Protein AF-A0A846IAK1-F1 (afdb_monomer_lite)

pLDDT: mean 90.55, std 5.93, range [62.31, 97.31]

Sequence (76 aa):
IHVRRVFLRIGLVKSDTLEQVTEVAKLIYPDFPGKLTTPIWVIGREYCRPTSPLCDNCPISNLCERKIHLGGDIRA

Structure (mmCIF, N/CA/C/O backbone):
data_AF-A0A846IAK1-F1
#
_entry.id   AF-A0A846IAK1-F1
#
loop_
_atom_site.group_PDB
_atom_site.id
_atom_site.type_symbol
_atom_site.label_atom_id
_atom_site.label_alt_id
_atom_site.label_comp_id
_atom_site.label_asym_id
_atom_site.label_entity_id
_atom_site.label_seq_id
_atom_site.pdbx_PDB_ins_code
_atom_site.Cartn_x
_atom_site.Cartn_y
_atom_site.Cartn_z
_atom_site.occupancy
_atom_site.B_iso_or_equiv
_atom_site.auth_seq_id
_atom_site.auth_comp_id
_atom_site.auth_asym_id
_atom_site.auth_atom_id
_atom_site.pdbx_PDB_model_num
ATOM 1 N N . ILE A 1 1 ? 6.910 -0.516 6.587 1.00 86.81 1 ILE A N 1
ATOM 2 C CA . ILE A 1 1 ? 7.190 0.189 5.305 1.00 86.81 1 ILE A CA 1
ATOM 3 C C . ILE A 1 1 ? 6.326 -0.310 4.137 1.00 86.81 1 ILE A C 1
ATOM 5 O O . ILE A 1 1 ? 5.541 0.476 3.628 1.00 86.81 1 ILE A O 1
ATOM 9 N N . HIS A 1 2 ? 6.430 -1.575 3.695 1.00 92.75 2 HIS A N 1
ATOM 10 C CA . HIS A 1 2 ? 5.746 -2.054 2.472 1.00 92.75 2 HIS A CA 1
ATOM 11 C C . HIS A 1 2 ? 4.225 -1.849 2.483 1.00 92.75 2 HIS A C 1
ATOM 13 O O . HIS A 1 2 ? 3.694 -1.248 1.557 1.00 92.75 2 HIS A O 1
ATOM 19 N N . VAL A 1 3 ? 3.546 -2.286 3.549 1.00 91.31 3 VAL A N 1
ATOM 20 C CA . VAL A 1 3 ? 2.083 -2.173 3.682 1.00 91.31 3 VAL A CA 1
ATOM 21 C C . VAL A 1 3 ? 1.626 -0.717 3.626 1.00 91.31 3 VAL A C 1
ATOM 23 O O . VAL A 1 3 ? 0.795 -0.366 2.799 1.00 91.31 3 VAL A O 1
ATOM 26 N N . ARG A 1 4 ? 2.260 0.139 4.430 1.00 91.94 4 ARG A N 1
ATOM 27 C CA . ARG A 1 4 ? 2.037 1.590 4.475 1.00 91.94 4 ARG A CA 1
ATOM 28 C C . ARG A 1 4 ? 2.172 2.252 3.093 1.00 91.94 4 ARG A C 1
ATOM 30 O O . ARG A 1 4 ? 1.240 2.900 2.623 1.00 91.94 4 ARG A O 1
ATOM 37 N N . ARG A 1 5 ? 3.277 1.995 2.376 1.00 94.19 5 ARG A N 1
ATOM 38 C CA . ARG A 1 5 ? 3.490 2.497 1.003 1.00 94.19 5 ARG A CA 1
ATOM 39 C C . ARG A 1 5 ? 2.411 2.010 0.036 1.00 94.19 5 ARG A C 1
ATOM 41 O O . ARG A 1 5 ? 1.916 2.790 -0.770 1.00 94.19 5 ARG A O 1
ATOM 48 N N . VAL A 1 6 ? 2.069 0.724 0.084 1.00 95.12 6 VAL A N 1
ATOM 49 C CA . VAL A 1 6 ? 1.065 0.140 -0.814 1.00 95.12 6 VAL A CA 1
ATOM 50 C C . VAL A 1 6 ? -0.315 0.747 -0.555 1.00 95.12 6 VAL A C 1
ATOM 52 O O . VAL A 1 6 ? -0.971 1.147 -1.509 1.00 95.12 6 VAL A O 1
ATOM 55 N N . PHE A 1 7 ? -0.718 0.910 0.707 1.00 94.25 7 PHE A N 1
ATOM 56 C CA . PHE A 1 7 ? -1.997 1.526 1.072 1.00 94.25 7 PHE A CA 1
ATOM 57 C C . PHE A 1 7 ? -2.112 2.970 0.557 1.00 94.25 7 PHE A C 1
ATOM 59 O O . PHE A 1 7 ? -3.132 3.324 -0.033 1.00 94.25 7 PHE A O 1
ATOM 66 N N . LEU A 1 8 ? -1.055 3.779 0.692 1.00 94.56 8 LEU A N 1
ATOM 67 C CA . LEU A 1 8 ? -1.018 5.138 0.133 1.00 94.56 8 LEU A CA 1
ATOM 68 C C . LEU A 1 8 ? -1.129 5.140 -1.395 1.00 94.56 8 LEU A C 1
ATOM 70 O O . LEU A 1 8 ? -1.875 5.927 -1.972 1.00 94.56 8 LEU A O 1
ATOM 74 N N . ARG A 1 9 ? -0.381 4.251 -2.060 1.00 95.56 9 ARG A N 1
ATOM 75 C CA . ARG A 1 9 ? -0.289 4.213 -3.526 1.00 95.56 9 ARG A CA 1
ATOM 76 C C . ARG A 1 9 ? -1.554 3.685 -4.202 1.00 95.56 9 ARG A C 1
ATOM 78 O O . ARG A 1 9 ? -1.866 4.139 -5.300 1.00 95.56 9 ARG A O 1
ATOM 85 N N . ILE A 1 10 ? -2.262 2.756 -3.555 1.00 95.12 10 ILE A N 1
ATOM 86 C CA . ILE A 1 10 ? -3.579 2.275 -4.000 1.00 95.12 10 ILE A CA 1
ATOM 87 C C . ILE A 1 10 ? -4.647 3.355 -3.792 1.00 95.12 10 ILE A C 1
ATOM 89 O O . ILE A 1 10 ? -5.599 3.387 -4.557 1.00 95.12 10 ILE A O 1
ATOM 93 N N . GLY A 1 11 ? -4.470 4.244 -2.807 1.00 93.25 11 GLY A N 1
ATOM 94 C CA . GLY A 1 11 ? -5.455 5.265 -2.438 1.00 93.25 11 GLY A CA 1
ATOM 95 C C . GLY A 1 11 ? -6.329 4.886 -1.241 1.00 93.25 11 GLY A C 1
ATOM 96 O O . GLY A 1 11 ? -7.236 5.632 -0.887 1.00 93.25 11 GLY A O 1
ATOM 97 N N . LEU A 1 12 ? -6.026 3.767 -0.577 1.00 91.38 12 LEU A N 1
ATOM 98 C CA . LEU A 1 12 ? -6.762 3.276 0.591 1.00 91.38 12 LEU A CA 1
ATOM 99 C C . LEU A 1 12 ? -6.635 4.197 1.807 1.00 91.38 12 LEU A C 1
ATOM 101 O O . LEU A 1 12 ? -7.557 4.284 2.609 1.00 91.38 12 LEU A O 1
ATOM 105 N N . VAL A 1 13 ? -5.504 4.892 1.944 1.00 91.50 13 VAL A N 1
ATOM 106 C CA . VAL A 1 13 ? -5.278 5.884 3.002 1.00 91.50 13 VAL A CA 1
ATOM 107 C C . VAL A 1 13 ? -4.720 7.167 2.404 1.00 91.50 13 VAL A C 1
ATOM 109 O O . VAL A 1 13 ? -4.025 7.149 1.387 1.00 91.50 13 VAL A O 1
ATOM 112 N N . LYS A 1 14 ? -5.030 8.295 3.046 1.00 87.25 14 LYS A N 1
ATOM 113 C CA . LYS A 1 14 ? -4.537 9.620 2.638 1.00 87.25 14 LYS A CA 1
ATOM 114 C C . LYS A 1 14 ? -3.239 9.998 3.342 1.00 87.25 14 LYS A C 1
ATOM 116 O O . LYS A 1 14 ? -2.464 10.775 2.797 1.00 87.25 14 LYS A O 1
ATOM 121 N N . SER A 1 15 ? -3.012 9.458 4.537 1.00 86.75 15 SER A N 1
ATOM 122 C CA . SER A 1 15 ? -1.821 9.725 5.336 1.00 86.75 15 SER A CA 1
ATOM 123 C C . SER A 1 15 ? -1.206 8.440 5.863 1.00 86.75 15 SER A C 1
ATOM 125 O O . SER A 1 15 ? -1.867 7.412 5.992 1.00 86.75 15 SER A O 1
ATOM 127 N N . ASP A 1 16 ? 0.089 8.508 6.144 1.00 85.00 16 ASP A N 1
ATOM 128 C CA . ASP A 1 16 ? 0.883 7.364 6.559 1.00 85.00 16 ASP A CA 1
ATOM 129 C C . ASP A 1 16 ? 0.774 7.071 8.068 1.00 85.00 16 ASP A C 1
ATOM 131 O O . ASP A 1 16 ? 1.782 7.022 8.779 1.00 85.00 16 ASP A O 1
ATOM 135 N N . THR A 1 17 ? -0.443 6.903 8.584 1.00 85.75 17 THR A N 1
ATOM 136 C CA . THR A 1 17 ? -0.670 6.600 10.005 1.00 85.75 17 THR A CA 1
ATOM 137 C C . THR A 1 17 ? -1.041 5.133 10.202 1.00 85.75 17 THR A C 1
ATOM 139 O O . THR A 1 17 ? -1.774 4.539 9.404 1.00 85.75 17 THR A O 1
ATOM 142 N N . LEU A 1 18 ? -0.506 4.513 11.259 1.00 82.88 18 LEU A N 1
ATOM 143 C CA . LEU A 1 18 ? -0.795 3.109 11.570 1.00 82.88 18 LEU A CA 1
ATOM 144 C C . LEU A 1 18 ? -2.281 2.910 11.884 1.00 82.88 18 LEU A C 1
ATOM 146 O O . LEU A 1 18 ? -2.848 1.873 11.539 1.00 82.88 18 LEU A O 1
ATOM 150 N N . GLU A 1 19 ? -2.911 3.921 12.476 1.00 86.88 19 GLU A N 1
ATOM 151 C CA . GLU A 1 19 ? -4.332 3.960 12.794 1.00 86.88 19 GLU A CA 1
ATOM 152 C C . GLU A 1 19 ? -5.174 3.850 11.519 1.00 86.88 19 GLU A C 1
ATOM 154 O O . GLU A 1 19 ? -5.965 2.916 11.402 1.00 86.88 19 GLU A O 1
ATOM 159 N N . GLN A 1 20 ? -4.934 4.705 10.514 1.00 86.56 20 GLN A N 1
ATOM 160 C CA . GLN A 1 20 ? -5.696 4.672 9.258 1.00 86.56 20 GLN A CA 1
ATOM 161 C C . GLN A 1 20 ? -5.501 3.359 8.503 1.00 86.56 20 GLN A C 1
ATOM 163 O O . GLN A 1 20 ? -6.459 2.787 7.986 1.00 86.56 20 GLN A O 1
ATOM 168 N N . VAL A 1 21 ? -4.267 2.851 8.450 1.00 85.69 21 VAL A N 1
ATOM 169 C CA . VAL A 1 21 ? -3.979 1.564 7.800 1.00 85.69 21 VAL A CA 1
ATOM 170 C C . VAL A 1 21 ? -4.738 0.427 8.491 1.00 85.69 21 VAL A C 1
ATOM 172 O O . VAL A 1 21 ? -5.303 -0.434 7.817 1.00 85.69 21 VAL A O 1
ATOM 175 N N . THR A 1 22 ? -4.799 0.438 9.824 1.00 86.12 22 THR A N 1
ATOM 176 C CA . THR A 1 22 ? -5.505 -0.582 10.613 1.00 86.12 22 THR A CA 1
ATOM 177 C C . THR A 1 22 ? -7.021 -0.474 10.462 1.00 86.12 22 THR A C 1
ATOM 179 O O . THR A 1 22 ? -7.693 -1.494 10.305 1.00 86.12 22 THR A O 1
ATOM 182 N N . GLU A 1 23 ? -7.573 0.739 10.489 1.00 89.94 23 GLU A N 1
ATOM 183 C CA . GLU A 1 23 ? -9.003 0.987 10.279 1.00 89.94 23 GLU A CA 1
ATOM 184 C C . GLU A 1 23 ? -9.450 0.521 8.896 1.00 89.94 23 GLU A C 1
ATOM 186 O O . GLU A 1 23 ? -10.408 -0.241 8.780 1.00 89.94 23 GLU A O 1
ATOM 191 N N . VAL A 1 24 ? -8.709 0.878 7.847 1.00 90.06 24 VAL A N 1
ATOM 192 C CA . VAL A 1 24 ? -9.039 0.455 6.483 1.00 90.06 24 VAL A CA 1
ATOM 193 C C . VAL A 1 24 ? -8.887 -1.057 6.311 1.00 90.06 24 VAL A C 1
ATOM 195 O O . VAL A 1 24 ? -9.727 -1.688 5.674 1.00 90.06 24 VAL A O 1
ATOM 198 N N . ALA A 1 25 ? -7.881 -1.677 6.934 1.00 87.50 25 ALA A N 1
ATOM 199 C CA . ALA A 1 25 ? -7.750 -3.133 6.922 1.00 87.50 25 ALA A CA 1
ATOM 200 C C . ALA A 1 25 ? -8.961 -3.835 7.568 1.00 87.50 25 ALA A C 1
ATOM 202 O O . ALA A 1 25 ? -9.418 -4.851 7.045 1.00 87.50 25 ALA A O 1
ATOM 203 N N . LYS A 1 26 ? -9.516 -3.282 8.658 1.00 89.56 26 LYS A N 1
ATOM 204 C CA . LYS A 1 26 ? -10.745 -3.790 9.297 1.00 89.56 26 LYS A CA 1
ATOM 205 C C . LYS A 1 26 ? -11.973 -3.645 8.400 1.00 89.56 26 LYS A C 1
ATOM 207 O O . LYS A 1 26 ? -12.829 -4.517 8.425 1.00 89.56 26 LYS A O 1
ATOM 212 N N . LEU A 1 27 ? -12.059 -2.581 7.603 1.00 89.81 27 LEU A N 1
ATOM 213 C CA . LEU A 1 27 ? -13.159 -2.405 6.649 1.00 89.81 27 LEU A CA 1
ATOM 214 C C . LEU A 1 27 ? -13.093 -3.419 5.501 1.00 89.81 27 LEU A C 1
ATOM 216 O O . LEU A 1 27 ? -14.123 -3.927 5.072 1.00 89.81 27 LEU A O 1
ATOM 220 N N . ILE A 1 28 ? -11.887 -3.723 5.013 1.00 87.56 28 ILE A N 1
ATOM 221 C CA . ILE A 1 28 ? -11.682 -4.671 3.909 1.00 87.56 28 ILE A CA 1
ATOM 222 C C . ILE A 1 28 ? -11.892 -6.115 4.375 1.00 87.56 28 ILE A C 1
ATOM 224 O O . ILE A 1 28 ? -12.452 -6.927 3.640 1.00 87.56 28 ILE A O 1
ATOM 228 N N . TYR A 1 29 ? -11.411 -6.455 5.572 1.00 88.19 29 TYR A N 1
ATOM 229 C CA . TYR A 1 29 ? -11.491 -7.814 6.098 1.00 88.19 29 TYR A CA 1
ATOM 230 C C . TYR A 1 29 ? -11.739 -7.806 7.619 1.00 88.19 29 TYR A C 1
ATOM 232 O O . TYR A 1 29 ? -10.788 -7.927 8.401 1.00 88.19 29 TYR A O 1
ATOM 240 N N . PRO A 1 30 ? -13.007 -7.650 8.051 1.00 87.00 30 PRO A N 1
ATOM 241 C CA . PRO A 1 30 ? -13.362 -7.417 9.453 1.00 87.00 30 PRO A CA 1
ATOM 242 C C . PRO A 1 30 ? -13.048 -8.599 10.370 1.00 87.00 30 PRO A C 1
ATOM 244 O O . PRO A 1 30 ? -12.635 -8.384 11.509 1.00 87.00 30 PRO A O 1
ATOM 247 N N . ASP A 1 31 ? -13.168 -9.830 9.870 1.00 87.06 31 ASP A N 1
ATOM 248 C CA . ASP A 1 31 ? -12.981 -11.040 10.677 1.00 87.06 31 ASP A CA 1
ATOM 249 C C . ASP A 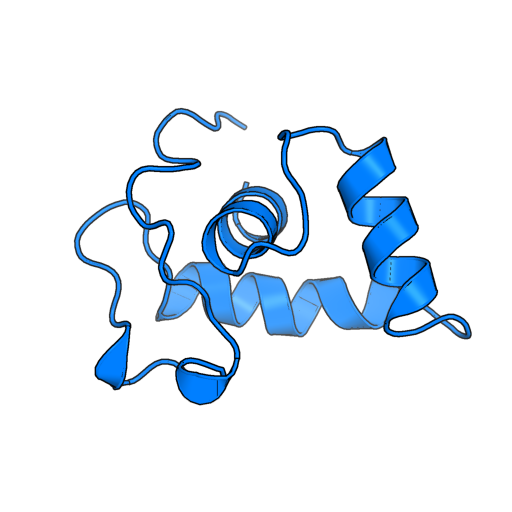1 31 ? -11.542 -11.198 11.178 1.00 87.06 31 ASP A C 1
ATOM 251 O O . ASP A 1 31 ? -11.308 -11.650 12.298 1.00 87.06 31 ASP A O 1
ATOM 255 N N . PHE A 1 32 ? -10.553 -10.839 10.349 1.00 86.00 32 PHE A N 1
ATOM 256 C CA . PHE A 1 32 ? -9.147 -10.907 10.743 1.00 86.00 3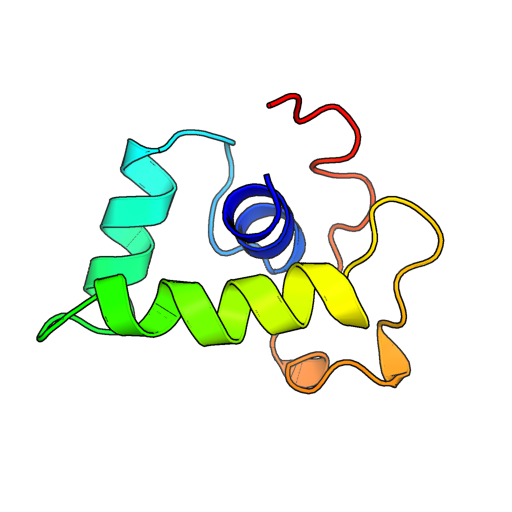2 PHE A CA 1
ATOM 257 C C . PHE A 1 32 ? -8.242 -10.018 9.870 1.00 86.00 32 PHE A C 1
ATOM 259 O O . PHE A 1 32 ? -7.539 -10.525 8.989 1.00 86.00 32 PHE A O 1
ATOM 266 N N . PRO A 1 33 ? -8.200 -8.695 10.101 1.00 81.94 33 PRO A N 1
ATOM 267 C CA . PRO A 1 33 ? -7.496 -7.737 9.235 1.00 81.94 33 PRO A CA 1
ATOM 268 C C . PRO A 1 33 ? -6.000 -8.047 9.075 1.00 81.94 33 PRO A C 1
ATOM 270 O O . PRO A 1 33 ? -5.401 -7.745 8.043 1.00 81.94 33 PRO A O 1
ATOM 273 N N . GLY A 1 34 ? -5.398 -8.729 10.058 1.00 84.44 34 GLY A N 1
ATOM 274 C CA . GLY A 1 34 ? -4.012 -9.195 10.008 1.00 84.44 34 GLY A CA 1
ATOM 275 C C . GLY A 1 34 ? -3.695 -10.085 8.801 1.00 84.44 34 GLY A C 1
ATOM 276 O O . GLY A 1 34 ? -2.569 -10.028 8.303 1.00 84.44 34 GLY A O 1
ATOM 277 N N . LYS A 1 35 ? -4.676 -10.827 8.260 1.00 87.00 35 LYS A N 1
ATOM 278 C CA . LYS A 1 35 ? -4.516 -11.646 7.041 1.00 87.00 35 LYS A CA 1
ATOM 279 C C . LYS A 1 35 ? -4.151 -10.831 5.805 1.00 87.00 35 LYS A C 1
ATOM 281 O O . LYS A 1 35 ? -3.514 -11.374 4.909 1.00 87.00 35 LYS A O 1
ATOM 286 N N . LEU A 1 36 ? -4.510 -9.548 5.755 1.00 87.62 36 LEU A N 1
ATOM 287 C CA . LEU A 1 36 ? -4.163 -8.668 4.636 1.00 87.62 36 LEU A CA 1
ATOM 288 C C . LEU A 1 36 ? -2.676 -8.290 4.640 1.00 87.62 36 LEU A C 1
ATOM 290 O O . LEU A 1 36 ? -2.125 -7.945 3.598 1.00 87.62 36 LEU A O 1
ATOM 294 N N . THR A 1 37 ? -1.999 -8.395 5.785 1.00 88.31 37 THR A N 1
ATOM 295 C CA . THR A 1 37 ? -0.604 -7.959 5.941 1.00 88.31 37 THR A CA 1
ATOM 296 C C . THR A 1 37 ? 0.332 -8.698 4.992 1.00 88.31 37 THR A C 1
ATOM 298 O O . THR A 1 37 ? 1.083 -8.061 4.258 1.00 88.31 37 THR A O 1
ATOM 301 N N . THR A 1 38 ? 0.274 -10.031 4.974 1.00 92.75 38 THR A N 1
ATOM 302 C CA . THR A 1 38 ? 1.152 -10.876 4.153 1.00 92.75 38 THR A CA 1
ATOM 303 C C . THR A 1 38 ? 0.999 -10.625 2.648 1.00 92.75 38 THR A C 1
ATOM 305 O O . THR A 1 38 ? 2.002 -10.291 2.016 1.00 92.75 38 THR A O 1
ATOM 308 N N . PRO A 1 39 ? -0.201 -10.723 2.036 1.00 93.31 39 PRO A N 1
ATOM 309 C CA . PRO A 1 39 ? -0.351 -10.493 0.600 1.00 93.31 39 PRO A CA 1
ATOM 310 C C . PRO A 1 39 ? 0.016 -9.058 0.204 1.00 93.31 39 PRO A C 1
ATOM 312 O O . PRO A 1 39 ? 0.700 -8.854 -0.798 1.00 93.31 39 PRO A O 1
ATOM 315 N N . ILE A 1 40 ? -0.350 -8.057 1.010 1.00 94.75 40 ILE A N 1
ATOM 316 C CA . ILE A 1 40 ? 0.013 -6.663 0.728 1.00 94.75 40 ILE A CA 1
ATOM 317 C C . ILE A 1 40 ? 1.525 -6.448 0.854 1.00 94.75 40 ILE A C 1
ATOM 319 O O . ILE A 1 40 ? 2.119 -5.711 0.064 1.00 94.75 40 ILE A O 1
ATOM 323 N N . TRP A 1 41 ? 2.174 -7.097 1.820 1.00 94.81 41 TRP A N 1
ATOM 324 C CA . TRP A 1 41 ? 3.625 -7.056 1.950 1.00 94.81 41 TRP A CA 1
ATOM 325 C C . TRP A 1 41 ? 4.315 -7.652 0.718 1.00 94.81 41 TRP A C 1
ATOM 327 O O . TRP A 1 41 ? 5.231 -7.019 0.192 1.00 94.81 41 TRP A O 1
ATOM 337 N N . VAL A 1 42 ? 3.831 -8.792 0.202 1.00 96.69 42 VAL A N 1
ATOM 338 C CA . VAL A 1 42 ? 4.329 -9.399 -1.047 1.00 96.69 42 VAL A CA 1
ATOM 339 C C . VAL A 1 42 ? 4.167 -8.426 -2.214 1.00 96.69 42 VAL A C 1
ATOM 341 O O . VAL A 1 42 ? 5.134 -8.164 -2.927 1.00 96.69 42 VAL A O 1
ATOM 344 N N . ILE A 1 43 ? 2.996 -7.797 -2.357 1.00 96.94 43 ILE A N 1
ATOM 345 C CA . ILE A 1 43 ? 2.765 -6.769 -3.384 1.00 96.94 43 ILE A CA 1
ATOM 346 C C . ILE A 1 43 ? 3.779 -5.631 -3.256 1.00 96.94 43 ILE A C 1
ATOM 348 O O . ILE A 1 43 ? 4.392 -5.217 -4.241 1.00 96.94 43 ILE A O 1
ATOM 352 N N . GLY A 1 44 ? 3.985 -5.132 -2.039 1.00 95.50 44 GLY A N 1
ATOM 353 C CA . GLY A 1 44 ? 4.920 -4.050 -1.759 1.00 95.50 44 GLY A CA 1
ATOM 354 C C . GLY A 1 44 ? 6.383 -4.415 -1.981 1.00 95.50 44 GLY A C 1
ATOM 355 O O . GLY A 1 44 ? 7.192 -3.517 -2.216 1.00 95.50 44 GLY A O 1
ATOM 356 N N . ARG A 1 45 ? 6.754 -5.690 -1.870 1.00 95.31 45 ARG A N 1
ATOM 357 C CA . ARG A 1 45 ? 8.124 -6.163 -2.082 1.00 95.31 45 ARG A CA 1
ATOM 358 C C . ARG A 1 45 ? 8.402 -6.439 -3.555 1.00 95.31 45 ARG A C 1
ATOM 360 O O . ARG A 1 45 ? 9.370 -5.913 -4.095 1.00 95.31 45 ARG A O 1
ATOM 367 N N . GLU A 1 46 ? 7.531 -7.206 -4.198 1.00 96.88 46 GLU A N 1
ATOM 368 C CA . GLU A 1 46 ? 7.781 -7.750 -5.532 1.00 96.88 46 GLU A CA 1
ATOM 369 C C . GLU A 1 46 ? 7.408 -6.763 -6.647 1.00 96.88 46 GLU A C 1
ATOM 371 O O . GLU A 1 46 ? 8.153 -6.634 -7.622 1.00 96.88 46 GLU A O 1
ATOM 376 N N . TYR A 1 47 ? 6.321 -5.996 -6.472 1.00 97.31 47 TYR A N 1
ATOM 377 C CA . TYR A 1 47 ? 5.733 -5.154 -7.525 1.00 97.31 47 TYR A CA 1
ATOM 378 C C . TYR A 1 47 ? 5.811 -3.660 -7.203 1.00 97.31 47 TYR A C 1
ATOM 380 O O . TYR A 1 47 ? 6.380 -2.876 -7.960 1.00 97.31 47 TYR A O 1
ATOM 388 N N . CYS A 1 48 ? 5.265 -3.239 -6.060 1.00 96.19 48 CYS A N 1
ATOM 389 C CA . CYS A 1 48 ? 5.155 -1.835 -5.664 1.00 96.19 48 CYS A CA 1
ATOM 390 C C . CYS A 1 48 ? 6.422 -1.355 -4.934 1.00 96.19 48 CYS A C 1
ATOM 392 O O . CYS A 1 48 ? 6.410 -0.933 -3.768 1.00 96.19 48 CYS A O 1
ATOM 394 N N . ARG A 1 49 ? 7.545 -1.462 -5.645 1.00 93.50 49 ARG A N 1
ATOM 395 C CA . ARG A 1 49 ? 8.891 -1.096 -5.191 1.00 93.50 49 ARG A CA 1
ATOM 396 C C . ARG A 1 49 ? 9.011 0.421 -4.975 1.00 93.50 49 ARG A C 1
ATOM 398 O O . ARG A 1 49 ? 8.254 1.177 -5.590 1.00 93.50 49 ARG A O 1
ATOM 405 N N . PRO A 1 50 ? 9.919 0.896 -4.099 1.00 92.19 50 PRO A N 1
ATOM 406 C CA . PRO A 1 50 ? 10.110 2.331 -3.869 1.00 92.19 50 PRO A CA 1
ATOM 407 C C . PRO A 1 50 ? 10.399 3.091 -5.168 1.00 92.19 50 PRO A C 1
ATOM 409 O O . PRO A 1 50 ? 9.720 4.076 -5.456 1.00 92.19 50 PRO A O 1
ATOM 412 N N . THR A 1 51 ? 11.324 2.561 -5.969 1.00 91.31 51 THR A N 1
ATOM 413 C CA . THR A 1 51 ? 11.704 3.034 -7.302 1.00 91.31 51 THR A CA 1
ATOM 414 C C . THR A 1 51 ? 11.216 2.054 -8.370 1.00 91.31 51 THR A C 1
ATOM 416 O O . THR A 1 51 ? 11.188 0.846 -8.135 1.00 91.31 51 THR A O 1
ATOM 419 N N . SER A 1 52 ? 10.809 2.581 -9.529 1.00 92.62 52 SER A N 1
ATOM 420 C CA . SER A 1 52 ? 10.361 1.808 -10.701 1.00 92.62 52 SER A CA 1
ATOM 421 C C . SER A 1 52 ? 9.376 0.668 -10.369 1.00 92.62 52 SER A C 1
ATOM 423 O O . SER A 1 52 ? 9.701 -0.506 -10.570 1.00 92.62 52 SER A O 1
ATOM 425 N N . PRO A 1 53 ? 8.182 0.973 -9.818 1.00 95.56 53 PRO A N 1
ATOM 426 C CA . PRO A 1 53 ? 7.189 -0.049 -9.508 1.00 95.56 53 PRO A CA 1
ATOM 427 C C . PRO A 1 53 ? 6.693 -0.751 -10.782 1.00 95.56 53 PRO A C 1
ATOM 429 O O . PRO A 1 53 ? 6.446 -0.116 -11.804 1.00 95.56 53 PRO A O 1
ATOM 432 N N . LEU A 1 54 ? 6.483 -2.065 -10.699 1.00 96.75 54 LEU A N 1
ATOM 433 C CA . LEU A 1 54 ? 5.991 -2.905 -11.795 1.00 96.75 54 LEU A CA 1
ATOM 434 C C . LEU A 1 54 ? 4.458 -2.835 -11.884 1.00 96.75 54 LEU A C 1
ATOM 436 O O . LEU A 1 54 ? 3.774 -3.842 -11.716 1.00 96.75 54 LEU A O 1
ATOM 440 N N . CYS A 1 55 ? 3.909 -1.630 -12.072 1.00 95.69 55 CYS A N 1
ATOM 441 C CA . CYS A 1 55 ? 2.467 -1.376 -11.997 1.00 95.69 55 CYS A CA 1
ATOM 442 C C . CYS A 1 55 ? 1.652 -2.220 -12.980 1.00 95.69 55 CYS A C 1
ATOM 444 O O . CYS A 1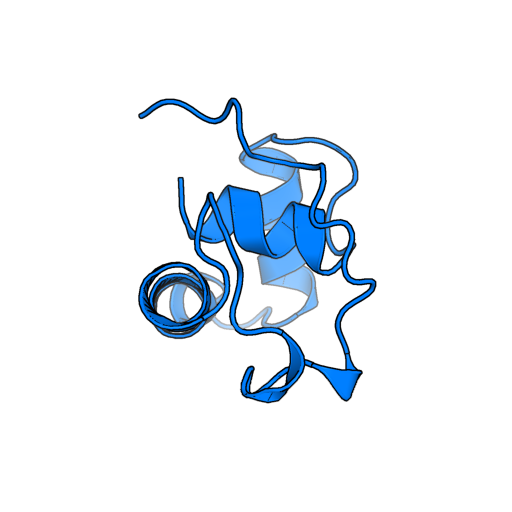 55 ? 0.606 -2.729 -12.591 1.00 95.69 55 CYS A O 1
ATOM 446 N N . ASP A 1 56 ? 2.135 -2.410 -14.206 1.00 95.25 56 ASP A N 1
ATOM 447 C CA . ASP A 1 56 ? 1.391 -3.146 -15.237 1.00 95.25 56 ASP A CA 1
ATOM 448 C C . ASP A 1 56 ? 1.374 -4.660 -14.990 1.00 95.25 56 ASP A C 1
ATOM 45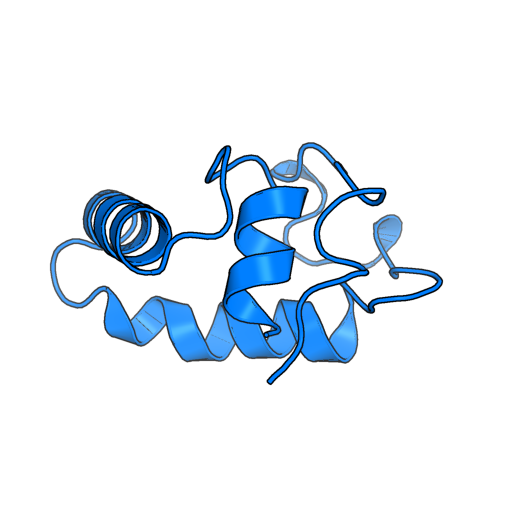0 O O . ASP A 1 56 ? 0.429 -5.336 -15.379 1.00 95.25 56 ASP A O 1
ATOM 454 N N . ASN A 1 57 ? 2.354 -5.174 -14.240 1.00 96.25 57 ASN A N 1
ATOM 455 C CA . ASN A 1 57 ? 2.422 -6.578 -13.820 1.00 96.25 57 ASN A CA 1
ATOM 456 C C . ASN A 1 57 ? 1.855 -6.806 -12.409 1.00 96.25 57 ASN A C 1
ATOM 458 O O . ASN A 1 57 ? 1.908 -7.921 -11.893 1.00 96.25 57 ASN A O 1
ATOM 462 N N . CYS A 1 58 ? 1.367 -5.757 -11.742 1.00 96.88 58 CYS A N 1
ATOM 463 C CA . CYS A 1 58 ? 0.865 -5.850 -10.377 1.00 96.88 58 CYS A CA 1
ATOM 464 C C . CYS A 1 58 ? -0.508 -6.547 -10.362 1.00 96.88 58 CYS A C 1
ATOM 466 O O . CYS A 1 58 ? -1.401 -6.121 -11.096 1.00 96.88 58 CYS A O 1
ATOM 468 N N . PRO A 1 59 ? -0.738 -7.544 -9.485 1.00 95.75 59 PRO A N 1
ATOM 469 C CA . PRO A 1 59 ? -1.990 -8.310 -9.453 1.00 95.75 59 PRO A CA 1
ATOM 470 C C . PRO A 1 59 ? -3.233 -7.487 -9.079 1.00 95.75 59 PRO A C 1
ATOM 472 O O . PRO A 1 59 ? -4.351 -7.953 -9.256 1.00 95.75 59 PRO A O 1
ATOM 475 N N . ILE A 1 60 ? -3.047 -6.273 -8.556 1.00 94.56 60 ILE A N 1
ATOM 476 C CA . ILE A 1 60 ? -4.123 -5.354 -8.152 1.00 94.56 60 ILE A CA 1
ATOM 477 C C . ILE A 1 60 ? -4.101 -4.045 -8.956 1.00 94.56 60 ILE A C 1
ATOM 479 O O . ILE A 1 60 ? -4.589 -3.013 -8.497 1.00 94.56 60 ILE A O 1
ATOM 483 N N . SER A 1 61 ? -3.466 -4.043 -10.130 1.00 95.19 61 SER A N 1
ATOM 484 C CA . SER A 1 61 ? -3.268 -2.843 -10.956 1.00 95.19 61 SER A CA 1
ATOM 485 C C . SER A 1 61 ? -4.576 -2.179 -11.395 1.00 95.19 61 SER A C 1
ATOM 487 O O . SER A 1 61 ? -4.614 -0.960 -11.549 1.00 95.19 61 SER A O 1
ATOM 489 N N . ASN A 1 62 ? -5.642 -2.966 -11.540 1.00 94.31 62 ASN A N 1
ATOM 490 C CA . ASN A 1 62 ? -7.000 -2.538 -11.871 1.00 94.31 62 ASN A CA 1
ATOM 491 C C . ASN A 1 62 ? -7.726 -1.822 -10.718 1.00 94.31 62 ASN A C 1
ATOM 493 O O . ASN A 1 62 ? -8.669 -1.082 -10.970 1.00 94.31 62 ASN A O 1
ATOM 497 N N . LEU A 1 63 ? -7.298 -2.039 -9.472 1.00 91.50 63 LEU A N 1
ATOM 498 C CA . LEU A 1 63 ? -7.875 -1.424 -8.269 1.00 91.50 63 LEU A CA 1
ATOM 499 C C . LEU A 1 63 ? -7.003 -0.289 -7.710 1.00 91.50 63 LEU A C 1
ATOM 501 O O . LEU A 1 63 ? -7.326 0.296 -6.681 1.00 91.50 63 LEU A O 1
ATOM 505 N N . CYS A 1 64 ? -5.861 -0.013 -8.339 1.00 94.88 64 CYS A N 1
ATOM 506 C CA . CYS A 1 64 ? -4.841 0.881 -7.813 1.00 94.88 64 CYS A CA 1
ATOM 507 C C . CYS A 1 64 ? -4.932 2.265 -8.461 1.00 94.88 64 CYS A C 1
ATOM 509 O O . CYS A 1 64 ? -4.796 2.386 -9.675 1.00 94.88 64 CYS A O 1
ATOM 511 N N . GLU A 1 65 ? -5.029 3.322 -7.650 1.00 96.00 65 GLU A N 1
ATOM 512 C CA . GLU A 1 65 ? -4.967 4.716 -8.126 1.00 96.00 65 GLU A CA 1
ATOM 513 C C . GLU A 1 65 ? -3.571 5.144 -8.619 1.00 96.00 65 GLU A C 1
ATOM 515 O O . GLU A 1 65 ? -3.390 6.258 -9.107 1.00 96.00 65 GLU A O 1
ATOM 520 N N . ARG A 1 66 ? -2.559 4.274 -8.490 1.00 95.31 66 ARG A N 1
ATOM 521 C CA . ARG A 1 66 ? -1.178 4.495 -8.952 1.00 95.31 66 ARG A CA 1
ATOM 522 C C . ARG A 1 66 ? -0.580 5.817 -8.452 1.00 95.31 66 ARG A C 1
ATOM 524 O O . ARG A 1 66 ? 0.157 6.484 -9.178 1.00 95.31 66 ARG A O 1
ATOM 531 N N . LYS A 1 67 ? -0.801 6.172 -7.180 1.00 95.25 67 LYS A N 1
ATOM 532 C CA . LYS A 1 67 ? -0.187 7.347 -6.524 1.00 95.25 67 LYS A CA 1
ATOM 533 C C . LYS A 1 67 ? 1.311 7.137 -6.236 1.00 95.25 67 LYS A C 1
ATOM 535 O O . LYS A 1 67 ? 1.770 7.301 -5.112 1.00 95.25 67 LYS A O 1
ATOM 540 N N . ILE A 1 68 ? 2.092 6.745 -7.246 1.00 93.56 68 ILE A N 1
ATOM 541 C CA . ILE A 1 68 ? 3.481 6.255 -7.145 1.00 93.56 68 ILE A CA 1
ATOM 542 C C . ILE A 1 68 ? 4.467 7.251 -6.519 1.00 93.56 68 ILE A C 1
ATOM 544 O O . ILE A 1 68 ? 5.503 6.836 -6.004 1.00 93.56 68 ILE A O 1
ATOM 548 N N . HIS A 1 69 ? 4.129 8.540 -6.519 1.00 91.69 69 HIS A N 1
ATOM 549 C CA . HIS A 1 69 ? 4.903 9.597 -5.872 1.00 91.69 69 HIS A CA 1
ATOM 550 C C . HIS A 1 69 ? 4.828 9.544 -4.335 1.00 91.69 69 HIS A C 1
ATOM 552 O O . HIS A 1 69 ? 5.672 10.131 -3.667 1.00 91.69 69 HIS A O 1
ATOM 558 N N . LEU A 1 70 ? 3.854 8.826 -3.761 1.00 92.19 70 LEU A N 1
ATOM 559 C CA . LEU A 1 70 ? 3.698 8.681 -2.315 1.00 92.19 70 LEU A CA 1
ATOM 560 C C . LEU A 1 70 ? 4.553 7.545 -1.743 1.00 92.19 70 LEU A C 1
ATOM 562 O O . LEU A 1 70 ? 4.790 6.513 -2.384 1.00 92.19 70 LEU A O 1
ATOM 566 N N . GLY A 1 71 ? 4.953 7.719 -0.484 1.00 84.12 71 GLY A N 1
ATOM 567 C CA . GLY A 1 71 ? 5.565 6.684 0.343 1.00 84.12 71 GLY A CA 1
ATOM 568 C C . GLY A 1 71 ? 7.021 6.346 0.002 1.00 84.12 71 GLY A C 1
ATOM 569 O O . GLY A 1 71 ? 7.485 5.254 0.343 1.00 84.12 71 GLY A O 1
ATOM 570 N N . GLY A 1 72 ? 7.721 7.237 -0.708 1.00 79.50 72 GLY A N 1
ATOM 571 C CA . GLY A 1 72 ? 9.157 7.115 -1.003 1.00 79.50 72 GLY A CA 1
ATOM 572 C C . GLY A 1 72 ? 10.061 7.500 0.175 1.00 79.50 72 GLY A C 1
ATOM 573 O O . GLY A 1 72 ? 11.209 7.077 0.243 1.00 79.50 72 GLY A O 1
ATOM 574 N N . ASP A 1 73 ? 9.519 8.258 1.118 1.00 81.50 73 ASP A N 1
ATOM 575 C CA . ASP A 1 73 ? 10.149 8.811 2.316 1.00 81.50 73 ASP A CA 1
ATOM 576 C C . ASP A 1 73 ? 9.909 7.969 3.582 1.00 81.50 73 ASP A C 1
ATOM 578 O O . ASP A 1 73 ? 10.483 8.253 4.632 1.00 81.50 73 ASP A O 1
ATOM 582 N N . ILE A 1 74 ? 9.097 6.910 3.489 1.00 82.00 74 ILE A N 1
ATOM 583 C CA . ILE A 1 74 ? 8.747 6.049 4.626 1.00 82.00 74 ILE A CA 1
ATOM 584 C C . ILE A 1 74 ? 9.984 5.283 5.091 1.00 82.00 74 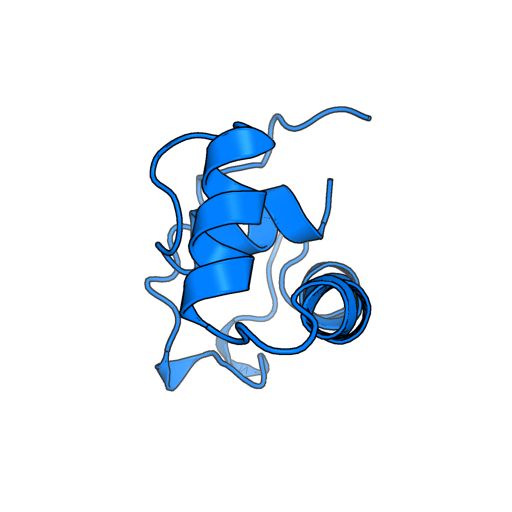ILE A C 1
ATOM 586 O O . ILE A 1 74 ? 10.453 4.357 4.421 1.00 82.00 74 ILE A O 1
ATOM 590 N N . ARG A 1 75 ? 10.474 5.644 6.276 1.00 72.81 75 ARG A N 1
ATOM 591 C CA . ARG A 1 75 ? 11.582 4.972 6.963 1.00 72.81 75 ARG A CA 1
ATOM 592 C C . ARG A 1 75 ? 11.066 3.878 7.908 1.00 72.81 75 ARG A C 1
ATOM 594 O O . ARG A 1 75 ? 9.865 3.813 8.187 1.00 72.81 75 ARG A O 1
ATOM 601 N N . ALA A 1 76 ? 11.967 2.962 8.273 1.00 62.31 76 ALA A N 1
ATOM 602 C CA . ALA A 1 76 ? 11.701 1.873 9.216 1.00 62.31 76 ALA A CA 1
ATOM 603 C C . ALA A 1 76 ? 11.416 2.422 10.612 1.00 62.31 76 ALA A C 1
ATOM 605 O O . ALA A 1 76 ? 12.101 3.400 10.985 1.00 62.31 76 ALA A O 1
#

Foldseek 3Di:
DQLLQLCCQQPQDVDSDPVSSQVSLCVVPVVCSVVVVVVSSVLSPPALDLPDGNLVPRPCNVSGPRNSVPDNPDDD

Secondary structure (DSSP, 8-state):
-HHHHHHHHHTS-SS--HHHHHHHHHHH-TT-GGGGHHHHHHHHHHTS-SSS--GGG-TTGGG----TTSSSS---

Organism: Clostridium botulinum (NCBI:txid1491)

InterPro domains:
  IPR003651 Endonuclease III-like, iron-sulphur cluster loop motif [SM00525] (47-67)
  IPR004035 Endonuclease III, iron-sulphur binding site [PS00764] (48-64)
  IPR011257 DNA glycosylase [SSF48150] (2-66)
  IPR023170 Helix-hairpin-helix, base-excision DNA repair, C-terminal [G3DSA:1.10.1670.10] (1-71)

Radius of gyration: 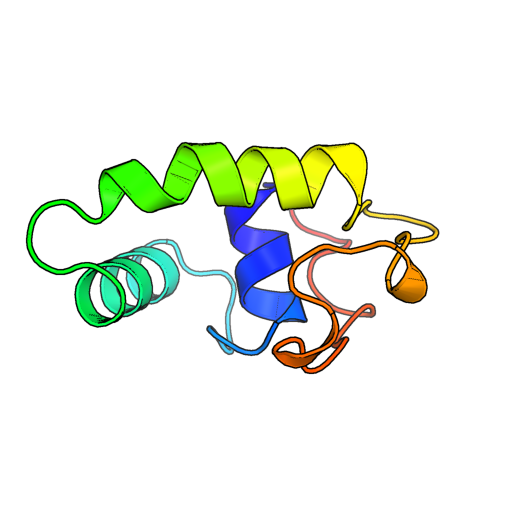11.47 Å; chains: 1; bounding box: 25×21×28 Å